Protein AF-A0A661KSN8-F1 (afdb_monomer_lite)

Secondary structure (DSSP, 8-state):
---HHHHHTTSS-HHHHHHHHHHS---HHHHHHHHHHHHHHHHHHTSHHHHHHHHHHSS-HHHHHHHHHHHHHS--SHHHHHHHHHHHHHHHHTT--HHHHHHHHHHHHHHHHHHHHHHS-GGGHHHHHHHHHHHHHHHHHHHHHHHHHHHHHHHHHHHTGGG--

Structure (mmCIF, N/CA/C/O backbone):
data_AF-A0A661KSN8-F1
#
_entry.id   AF-A0A661KSN8-F1
#
loop_
_atom_site.group_PDB
_atom_site.id
_atom_site.type_symbol
_atom_site.label_atom_id
_atom_site.label_alt_id
_atom_site.label_comp_id
_atom_site.label_asym_id
_atom_site.label_entity_id
_atom_site.label_seq_id
_atom_site.pdbx_PDB_ins_code
_atom_site.Cartn_x
_atom_site.Cartn_y
_atom_site.Cartn_z
_atom_site.occupancy
_atom_site.B_iso_or_equiv
_atom_site.auth_seq_id
_atom_site.auth_comp_id
_atom_site.auth_asym_id
_atom_site.auth_atom_id
_atom_site.pdbx_PDB_model_num
ATOM 1 N N . MET A 1 1 ? 25.040 11.535 -21.511 1.00 33.19 1 MET A N 1
ATOM 2 C CA . MET A 1 1 ? 24.420 10.281 -21.036 1.00 33.19 1 MET A CA 1
ATOM 3 C C . MET A 1 1 ? 23.192 10.654 -20.222 1.00 33.19 1 MET A C 1
ATOM 5 O O . MET A 1 1 ? 23.336 11.003 -19.058 1.00 33.19 1 MET A O 1
ATOM 9 N N . GLY A 1 2 ? 22.016 10.696 -20.854 1.00 37.16 2 GLY A N 1
ATOM 10 C CA . GLY A 1 2 ? 20.753 10.787 -20.116 1.00 37.16 2 GLY A CA 1
ATOM 11 C C . GLY A 1 2 ? 20.572 9.493 -19.331 1.00 37.16 2 GLY A C 1
ATOM 12 O O . GLY A 1 2 ? 20.898 8.424 -19.848 1.00 37.16 2 GLY A O 1
ATOM 13 N N . SER A 1 3 ? 20.177 9.576 -18.064 1.00 37.88 3 SER A N 1
ATOM 14 C CA . SER A 1 3 ? 20.001 8.375 -17.253 1.00 37.88 3 SER A CA 1
ATOM 15 C C . SER A 1 3 ? 18.871 7.535 -17.856 1.00 37.88 3 SER A C 1
ATOM 17 O O . SER A 1 3 ? 17.775 8.038 -18.081 1.00 37.88 3 SER A O 1
ATOM 19 N N . GLU A 1 4 ? 19.119 6.245 -18.098 1.00 47.62 4 GLU A N 1
ATOM 20 C CA . GLU A 1 4 ? 18.122 5.271 -18.590 1.00 47.62 4 GLU A CA 1
ATOM 21 C C . GLU A 1 4 ? 16.842 5.228 -17.733 1.00 47.62 4 GLU A C 1
ATOM 23 O O . GLU A 1 4 ? 15.824 4.670 -18.125 1.00 47.62 4 GLU A O 1
ATOM 28 N N . THR A 1 5 ? 16.893 5.799 -16.532 1.00 43.81 5 THR A N 1
ATOM 29 C CA . THR A 1 5 ? 15.775 5.986 -15.610 1.00 43.81 5 THR A CA 1
ATOM 30 C C . THR A 1 5 ? 14.775 7.049 -16.079 1.00 43.81 5 THR A C 1
ATOM 32 O O . THR A 1 5 ? 13.592 6.908 -15.790 1.00 43.81 5 THR A O 1
ATOM 35 N N . GLY A 1 6 ? 15.219 8.087 -16.798 1.00 45.75 6 GLY A N 1
ATOM 36 C CA . GLY A 1 6 ? 14.357 9.178 -17.272 1.00 45.75 6 GLY A CA 1
ATOM 37 C C . GLY A 1 6 ? 13.385 8.750 -18.375 1.00 45.75 6 GLY A C 1
ATOM 38 O O . GLY A 1 6 ? 12.224 9.145 -18.347 1.00 45.75 6 GLY A O 1
ATOM 39 N N . ASP A 1 7 ? 13.824 7.878 -19.287 1.00 51.47 7 ASP A N 1
ATOM 40 C CA . ASP A 1 7 ? 12.985 7.385 -20.391 1.00 51.47 7 ASP A CA 1
ATOM 41 C C . ASP A 1 7 ? 11.935 6.364 -19.928 1.00 51.47 7 ASP A C 1
ATOM 43 O O . ASP A 1 7 ? 10.843 6.294 -20.483 1.00 51.47 7 ASP A O 1
ATOM 47 N N . ILE A 1 8 ? 12.238 5.587 -18.883 1.00 48.47 8 ILE A N 1
ATOM 48 C CA . ILE A 1 8 ? 11.341 4.542 -18.366 1.00 48.47 8 ILE A CA 1
ATOM 49 C C . ILE A 1 8 ? 10.262 5.138 -17.442 1.00 48.47 8 ILE A C 1
ATOM 51 O O . ILE A 1 8 ? 9.143 4.638 -17.391 1.00 48.47 8 ILE A O 1
ATOM 55 N N . LEU A 1 9 ? 10.544 6.246 -16.748 1.00 51.91 9 LEU A N 1
ATOM 56 C CA . LEU A 1 9 ? 9.534 6.949 -15.943 1.00 51.91 9 LEU A CA 1
ATOM 57 C C . LEU A 1 9 ? 8.469 7.674 -16.792 1.00 51.91 9 LEU A C 1
ATOM 59 O O . LEU A 1 9 ? 7.425 8.024 -16.251 1.00 51.91 9 LEU A O 1
ATOM 63 N N . ASN A 1 10 ? 8.698 7.841 -18.101 1.00 58.47 10 ASN A N 1
ATOM 64 C CA . ASN A 1 10 ? 7.751 8.420 -19.067 1.00 58.47 10 ASN A CA 1
ATOM 65 C C . ASN A 1 10 ? 6.826 7.381 -19.734 1.00 58.47 10 ASN A C 1
ATOM 67 O O . ASN A 1 10 ? 6.147 7.693 -20.710 1.00 58.47 10 ASN A O 1
ATOM 71 N N . ILE A 1 11 ? 6.814 6.141 -19.240 1.00 62.19 11 ILE A N 1
ATOM 72 C CA . ILE A 1 11 ? 6.029 5.038 -19.806 1.00 62.19 11 ILE A CA 1
ATOM 73 C C . ILE A 1 11 ? 4.515 5.251 -19.676 1.00 62.19 11 ILE A C 1
ATOM 75 O O . ILE A 1 11 ? 3.781 4.963 -20.617 1.00 62.19 11 ILE A O 1
ATOM 79 N N . LEU A 1 12 ? 4.058 5.723 -18.513 1.00 65.06 12 LEU A N 1
ATOM 80 C CA . LEU A 1 12 ? 2.666 6.110 -18.299 1.00 65.06 12 LEU A CA 1
ATOM 81 C C . LEU A 1 12 ? 2.593 7.629 -18.379 1.00 65.06 12 LEU A C 1
ATOM 83 O O . LEU A 1 12 ? 3.328 8.330 -17.679 1.00 65.06 12 LEU A O 1
ATOM 87 N N . SER A 1 13 ? 1.718 8.141 -19.240 1.00 72.44 13 SER A N 1
ATOM 88 C CA . SER A 1 13 ? 1.503 9.578 -19.338 1.00 72.44 13 SER A CA 1
ATOM 89 C C . SER A 1 13 ? 0.815 10.095 -18.073 1.00 72.44 13 SER A C 1
ATOM 91 O O . SER A 1 13 ? 0.087 9.374 -17.392 1.00 72.44 13 SER A O 1
ATOM 93 N N . GLU A 1 14 ? 0.973 11.384 -17.769 1.00 72.25 14 GLU A N 1
ATOM 94 C CA . GLU A 1 14 ? 0.247 12.019 -16.659 1.00 72.25 14 GLU A CA 1
ATOM 95 C C . GLU A 1 14 ? -1.281 11.846 -16.793 1.00 72.25 14 GLU A C 1
ATOM 97 O O . GLU A 1 14 ? -2.004 11.815 -15.796 1.00 72.25 14 GLU A O 1
ATOM 102 N N . LYS A 1 15 ? -1.780 11.705 -18.029 1.00 76.62 15 LYS A N 1
ATOM 103 C CA . LYS A 1 15 ? -3.181 11.394 -18.311 1.00 76.62 15 LYS A CA 1
ATOM 104 C C . LYS A 1 15 ? -3.556 9.996 -17.807 1.00 76.62 15 LYS A C 1
ATOM 106 O O . LYS A 1 15 ? -4.554 9.890 -17.100 1.00 76.62 15 LYS A O 1
ATOM 111 N N . ASP A 1 16 ? -2.750 8.979 -18.106 1.00 72.81 16 ASP A N 1
ATOM 112 C CA . ASP A 1 16 ? -2.981 7.596 -17.660 1.00 72.81 16 ASP A CA 1
ATOM 113 C C . ASP A 1 16 ? -2.975 7.523 -16.126 1.00 72.81 16 ASP A C 1
ATOM 115 O O . ASP A 1 16 ? -3.871 6.950 -15.510 1.00 72.81 16 ASP A O 1
ATOM 119 N N . LEU A 1 17 ? -2.035 8.228 -15.485 1.00 71.56 17 LEU A N 1
ATOM 120 C CA . LEU A 1 17 ? -1.985 8.332 -14.025 1.00 71.56 17 LEU A CA 1
ATOM 121 C C . LEU A 1 17 ? -3.256 8.973 -13.449 1.00 71.56 17 LEU A C 1
ATOM 123 O O . LEU A 1 17 ? -3.794 8.493 -12.455 1.00 71.56 17 LEU A O 1
ATOM 127 N N . LYS A 1 18 ? -3.772 10.037 -14.073 1.00 73.56 18 LYS A N 1
ATOM 128 C CA . LYS A 1 18 ? -5.023 10.688 -13.646 1.00 73.56 18 LYS A CA 1
ATOM 129 C C . LYS A 1 18 ? -6.254 9.804 -13.841 1.00 73.56 18 LYS A C 1
ATOM 131 O O . LYS A 1 18 ? -7.201 9.947 -13.072 1.00 73.56 18 LYS A O 1
ATOM 136 N N . GLU A 1 19 ? -6.272 8.939 -14.850 1.00 77.56 19 GLU A N 1
ATOM 137 C CA . GLU A 1 19 ? -7.348 7.962 -15.052 1.00 77.56 19 GLU A CA 1
ATOM 138 C C . GLU A 1 19 ? -7.311 6.885 -13.961 1.00 77.56 19 GLU A C 1
ATOM 140 O O . GLU A 1 19 ? -8.316 6.686 -13.280 1.00 77.56 19 GLU A O 1
ATOM 145 N N . ILE A 1 20 ? -6.131 6.335 -13.657 1.00 72.38 20 ILE A N 1
ATOM 146 C CA . ILE A 1 20 ? -5.940 5.390 -12.543 1.00 72.38 20 ILE A CA 1
ATOM 147 C C . ILE A 1 20 ? -6.400 5.999 -11.207 1.00 72.38 20 ILE A C 1
ATOM 149 O O . ILE A 1 20 ? -7.083 5.341 -10.422 1.00 72.38 20 ILE A O 1
ATOM 153 N N . LEU A 1 21 ? -6.082 7.273 -10.945 1.00 69.56 21 LEU A N 1
ATOM 154 C CA . LEU A 1 21 ? -6.538 7.969 -9.733 1.00 69.56 21 LEU A CA 1
ATOM 155 C C . LEU A 1 21 ? -8.066 8.088 -9.637 1.00 69.56 21 LEU A C 1
ATOM 157 O O . LEU A 1 21 ? -8.600 8.090 -8.529 1.00 69.56 21 LEU A O 1
ATOM 161 N N . LYS A 1 22 ? -8.771 8.211 -10.767 1.00 72.38 22 LYS A N 1
ATOM 162 C CA . LYS A 1 22 ? -10.240 8.280 -10.780 1.00 72.38 22 LYS A CA 1
ATOM 163 C C . LYS A 1 22 ? -10.867 6.925 -10.476 1.00 72.38 22 LYS A C 1
ATOM 165 O O . LYS A 1 22 ? -11.846 6.873 -9.733 1.00 72.38 22 LYS A O 1
ATOM 170 N N . ASP A 1 23 ? -10.295 5.856 -11.020 1.00 71.50 23 ASP A N 1
ATOM 171 C CA . ASP A 1 23 ? -10.823 4.500 -10.861 1.00 71.50 23 ASP A CA 1
ATOM 172 C C . ASP A 1 23 ? -10.565 3.953 -9.451 1.00 71.50 23 ASP A C 1
ATOM 174 O O . ASP A 1 23 ? -11.416 3.284 -8.859 1.00 71.50 23 ASP A O 1
ATOM 178 N N . PHE A 1 24 ? -9.430 4.318 -8.850 1.00 70.81 24 PHE A N 1
ATOM 179 C CA . PHE A 1 24 ? -9.086 3.982 -7.469 1.00 70.81 24 PHE A CA 1
ATOM 180 C C . PHE A 1 24 ? -9.545 5.063 -6.483 1.00 70.81 24 PHE A C 1
ATOM 182 O O . PHE A 1 24 ? -8.764 5.631 -5.719 1.00 70.81 24 PHE A O 1
ATOM 189 N N . ASN A 1 25 ? -10.854 5.323 -6.469 1.00 68.81 25 ASN A N 1
ATOM 190 C CA . ASN A 1 25 ? -11.483 6.239 -5.523 1.00 68.81 25 ASN A CA 1
ATOM 191 C C . ASN A 1 25 ? -11.552 5.611 -4.114 1.00 68.81 25 ASN A C 1
ATOM 193 O O . ASN A 1 25 ? -12.530 4.950 -3.757 1.00 68.81 25 ASN A O 1
ATOM 197 N N . ILE A 1 26 ? -10.491 5.782 -3.320 1.00 74.06 26 ILE A N 1
ATOM 198 C CA . ILE A 1 26 ? -10.522 5.562 -1.866 1.00 74.06 26 ILE A CA 1
ATOM 199 C C . ILE A 1 26 ? -10.828 6.909 -1.215 1.00 74.06 26 ILE A C 1
ATOM 201 O O . ILE A 1 26 ? -10.055 7.857 -1.366 1.00 74.06 26 ILE A O 1
ATOM 205 N N . SER A 1 27 ? -11.941 7.003 -0.490 1.00 79.25 27 SER A N 1
ATOM 206 C CA . SER A 1 27 ? -12.346 8.271 0.124 1.00 79.25 27 SER A CA 1
ATOM 207 C C . SER A 1 27 ? -11.386 8.701 1.244 1.00 79.25 27 SER A C 1
ATOM 209 O O . SER A 1 27 ? -10.679 7.882 1.837 1.00 79.25 27 SER A O 1
ATOM 211 N N . LEU A 1 28 ? -11.387 9.995 1.591 1.00 77.50 28 LEU A N 1
ATOM 212 C CA . LEU A 1 28 ? -10.602 10.512 2.725 1.00 77.50 28 LEU A CA 1
ATOM 213 C C . LEU A 1 28 ? -10.954 9.811 4.048 1.00 77.50 28 LEU A C 1
ATOM 215 O O . LEU A 1 28 ? -10.078 9.571 4.876 1.00 77.50 28 LEU A O 1
ATOM 219 N N . GLU A 1 29 ? -12.222 9.443 4.235 1.00 81.19 29 GLU A N 1
ATOM 220 C CA . GLU A 1 29 ? -12.685 8.721 5.421 1.00 81.19 29 GLU A CA 1
ATOM 221 C C . GLU A 1 29 ? -12.168 7.276 5.435 1.00 81.19 29 GLU A C 1
ATOM 223 O O . GLU A 1 29 ? -11.673 6.794 6.453 1.00 81.19 29 GLU A O 1
ATOM 228 N N . GLU A 1 30 ? -12.217 6.590 4.290 1.00 82.38 30 GLU A N 1
ATOM 229 C CA . GLU A 1 30 ? -11.648 5.249 4.136 1.00 82.38 30 GLU A CA 1
ATOM 230 C C . GLU A 1 30 ? -10.131 5.247 4.374 1.00 82.38 30 GLU A C 1
ATOM 232 O O . GLU A 1 30 ? -9.605 4.327 5.004 1.00 82.38 30 GLU A O 1
ATOM 237 N N . ARG A 1 31 ? -9.435 6.305 3.942 1.00 77.31 31 ARG A N 1
ATOM 238 C CA . ARG A 1 31 ? -8.006 6.525 4.206 1.00 77.31 31 ARG A CA 1
ATOM 239 C C . ARG A 1 31 ? -7.714 6.746 5.684 1.00 77.31 31 ARG A C 1
ATOM 241 O O . ARG A 1 31 ? -6.818 6.100 6.225 1.00 77.31 31 ARG A O 1
ATOM 248 N N . ALA A 1 32 ? -8.460 7.631 6.341 1.00 80.69 32 ALA A N 1
ATOM 249 C CA . ALA A 1 32 ? -8.302 7.885 7.771 1.00 80.69 32 ALA A CA 1
ATOM 250 C C . ALA A 1 32 ? -8.514 6.600 8.584 1.00 80.69 32 ALA A C 1
ATOM 252 O O . ALA A 1 32 ? -7.721 6.281 9.471 1.00 80.69 32 ALA A O 1
ATOM 253 N N . PHE A 1 33 ? -9.524 5.819 8.206 1.00 82.94 33 PHE A N 1
ATOM 254 C CA . PHE A 1 33 ? -9.828 4.541 8.828 1.00 82.94 33 PHE A CA 1
ATOM 255 C C . PHE A 1 33 ? -8.724 3.492 8.608 1.00 82.94 33 PHE A C 1
ATOM 257 O O . PHE A 1 33 ? -8.271 2.867 9.567 1.00 82.94 33 PHE A O 1
ATOM 264 N N . LEU A 1 34 ? -8.222 3.334 7.376 1.00 80.31 34 LEU A N 1
ATOM 265 C CA . LEU A 1 34 ? -7.066 2.470 7.096 1.00 80.31 34 LEU A CA 1
ATOM 266 C C . LEU A 1 34 ? -5.836 2.878 7.912 1.00 80.31 34 LEU A C 1
ATOM 268 O O . LEU A 1 34 ? -5.122 2.014 8.421 1.00 80.31 34 LEU A O 1
ATOM 272 N N . LYS A 1 35 ? -5.602 4.186 8.050 1.00 81.69 35 LYS A N 1
ATOM 273 C CA . LYS A 1 35 ? -4.462 4.728 8.789 1.00 81.69 35 LYS A CA 1
ATOM 274 C C . LYS A 1 35 ? -4.519 4.403 10.271 1.00 81.69 35 LYS A C 1
ATOM 276 O O . LYS A 1 35 ? -3.519 3.961 10.832 1.00 81.69 35 LYS A O 1
ATOM 281 N N . GLU A 1 36 ? -5.679 4.581 10.891 1.00 83.12 36 GLU A N 1
ATOM 282 C CA . GLU A 1 36 ? -5.891 4.227 12.295 1.00 83.12 36 GLU A CA 1
ATOM 283 C C . GLU A 1 36 ? -5.629 2.736 12.540 1.00 83.12 36 GLU A C 1
ATOM 285 O O . GLU A 1 36 ? -4.901 2.368 13.463 1.00 83.12 36 GLU A O 1
ATOM 290 N N . ILE A 1 37 ? -6.182 1.879 11.682 1.00 81.31 37 ILE A N 1
ATOM 291 C CA . ILE A 1 37 ? -6.037 0.429 11.799 1.00 81.31 37 ILE A CA 1
ATOM 292 C C . ILE A 1 37 ? -4.585 -0.002 11.574 1.00 81.31 37 ILE A C 1
ATOM 294 O O . ILE A 1 37 ? -4.051 -0.777 12.366 1.00 81.31 37 ILE A O 1
ATOM 298 N N . PHE A 1 38 ? -3.913 0.528 10.550 1.00 78.69 38 PHE A N 1
ATOM 299 C CA . PHE A 1 38 ? -2.523 0.178 10.274 1.00 78.69 38 PHE A CA 1
ATOM 300 C C . PHE A 1 38 ? -1.586 0.572 11.418 1.00 78.69 38 PHE A C 1
ATOM 302 O O . PHE A 1 38 ? -0.757 -0.241 11.808 1.00 78.69 38 PHE A O 1
ATOM 309 N N . LEU A 1 39 ? -1.745 1.758 12.016 1.00 79.50 39 LEU A N 1
ATOM 310 C CA . LEU A 1 39 ? -0.917 2.179 13.155 1.00 79.50 39 LEU A CA 1
ATOM 311 C C . LEU A 1 39 ? -1.059 1.253 14.373 1.00 79.50 39 LEU A C 1
ATOM 313 O O . LEU A 1 39 ? -0.111 1.093 15.137 1.00 79.50 39 LEU A O 1
ATOM 317 N N . ARG A 1 40 ? -2.224 0.620 14.552 1.00 80.06 40 ARG A N 1
ATOM 318 C CA . ARG A 1 40 ? -2.442 -0.373 15.617 1.00 80.06 40 ARG A CA 1
ATOM 319 C C . ARG A 1 40 ? -1.858 -1.743 15.276 1.00 80.06 40 ARG A C 1
ATOM 321 O O . ARG A 1 40 ? -1.452 -2.472 16.175 1.00 80.06 40 ARG A O 1
ATOM 328 N N . ILE A 1 41 ? -1.825 -2.089 13.992 1.00 74.25 41 ILE A N 1
ATOM 329 C CA . ILE A 1 41 ? -1.366 -3.391 13.505 1.00 74.25 41 ILE A CA 1
ATOM 330 C C . ILE A 1 41 ? 0.151 -3.418 13.260 1.00 74.25 41 ILE A C 1
ATOM 332 O O . ILE A 1 41 ? 0.773 -4.459 13.466 1.00 74.25 41 ILE A O 1
ATOM 336 N N . GLU A 1 42 ? 0.765 -2.300 12.861 1.00 74.50 42 GLU A N 1
ATOM 337 C CA . GLU A 1 42 ? 2.192 -2.195 12.519 1.00 74.50 42 GLU A CA 1
ATOM 338 C C . GLU A 1 42 ? 3.117 -2.839 13.576 1.00 74.50 42 GLU A C 1
ATOM 340 O O . GLU A 1 42 ? 3.962 -3.654 13.193 1.00 74.50 42 GLU A O 1
ATOM 345 N N . PRO A 1 43 ? 2.942 -2.602 14.893 1.00 72.69 43 PRO A N 1
ATOM 346 C CA . PRO A 1 43 ? 3.785 -3.228 15.915 1.00 72.69 43 PRO A CA 1
ATOM 347 C C . PRO A 1 43 ? 3.635 -4.756 16.005 1.00 72.69 43 PRO A C 1
ATOM 349 O O . PRO A 1 43 ? 4.555 -5.445 16.444 1.00 72.69 43 PRO A O 1
ATOM 352 N N . LEU A 1 44 ? 2.476 -5.297 15.616 1.00 65.50 44 LEU A N 1
ATOM 353 C CA . LEU A 1 44 ? 2.179 -6.734 15.649 1.00 65.50 44 LEU A CA 1
ATOM 354 C C . LEU A 1 44 ? 2.673 -7.449 14.392 1.00 65.50 44 LEU A C 1
ATOM 356 O O . LEU A 1 44 ? 3.073 -8.609 14.446 1.00 65.50 44 LEU A O 1
ATOM 360 N N . VAL A 1 45 ? 2.658 -6.734 13.272 1.00 60.28 45 VAL A N 1
ATOM 361 C CA . VAL A 1 45 ? 2.974 -7.244 11.937 1.00 60.28 45 VAL A CA 1
ATOM 362 C C . VAL A 1 45 ? 4.464 -7.152 11.629 1.00 60.28 45 VAL A C 1
ATOM 364 O O . VAL A 1 45 ? 4.968 -7.963 10.867 1.00 60.28 45 VAL A O 1
ATOM 367 N N . LEU A 1 46 ? 5.215 -6.286 12.313 1.00 59.81 46 LEU A N 1
ATOM 368 C CA . LEU A 1 46 ? 6.685 -6.270 12.275 1.00 59.81 46 LEU A CA 1
ATOM 369 C C . LEU A 1 46 ? 7.361 -7.340 13.170 1.00 59.81 46 LEU A C 1
ATOM 371 O O . LEU A 1 46 ? 8.587 -7.339 13.304 1.00 59.81 46 LEU A O 1
ATOM 375 N N . LYS A 1 47 ? 6.605 -8.277 13.768 1.00 61.19 47 LYS A N 1
ATOM 376 C CA . LYS A 1 47 ? 7.170 -9.470 14.436 1.00 61.19 47 LYS A CA 1
ATOM 377 C C . LYS A 1 47 ? 7.786 -10.464 13.430 1.00 61.19 47 LYS A C 1
ATOM 379 O O . LYS A 1 47 ? 7.587 -10.365 12.219 1.00 61.19 47 LYS A O 1
ATOM 384 N N . ASP A 1 48 ? 8.522 -11.443 13.962 1.00 55.56 48 ASP A N 1
ATOM 385 C CA . ASP A 1 48 ? 9.432 -12.400 13.295 1.00 55.56 48 ASP A CA 1
ATOM 386 C C . ASP A 1 48 ? 8.997 -12.924 11.910 1.00 55.56 48 ASP A C 1
ATOM 388 O O . ASP A 1 48 ? 9.813 -13.031 10.998 1.00 55.56 48 ASP A O 1
ATOM 392 N N . SER A 1 49 ? 7.702 -13.188 11.710 1.00 54.50 49 SER A N 1
ATOM 393 C CA . SER A 1 49 ? 7.173 -13.758 10.461 1.00 54.50 49 SER A CA 1
ATOM 394 C C . SER A 1 49 ? 7.340 -12.879 9.214 1.00 54.50 49 SER A C 1
ATOM 396 O O . SER A 1 49 ? 7.573 -13.399 8.123 1.00 54.50 49 SER A O 1
ATOM 398 N N . LEU A 1 50 ? 7.232 -11.556 9.357 1.00 55.31 50 LEU A N 1
ATOM 399 C CA . LEU A 1 50 ? 7.468 -10.628 8.255 1.00 55.31 50 LEU A CA 1
ATOM 400 C C . LEU A 1 50 ? 8.955 -10.349 8.135 1.00 55.31 50 LEU A C 1
ATOM 402 O O . LEU A 1 50 ? 9.463 -10.353 7.027 1.00 55.31 50 LEU A O 1
ATOM 406 N N . ARG A 1 51 ? 9.669 -10.232 9.260 1.00 56.00 51 ARG A N 1
ATOM 407 C CA . ARG A 1 51 ? 11.119 -10.006 9.326 1.00 56.00 51 ARG A CA 1
ATOM 408 C C . ARG A 1 51 ? 11.930 -10.973 8.452 1.00 56.00 51 ARG A C 1
ATOM 410 O O . ARG A 1 51 ? 12.787 -10.526 7.689 1.00 56.00 51 ARG A O 1
ATOM 417 N N . ASP A 1 52 ? 11.663 -12.274 8.530 1.00 58.44 52 ASP A N 1
ATOM 418 C CA . ASP A 1 52 ? 12.395 -13.278 7.740 1.00 58.44 52 ASP A CA 1
ATOM 419 C C . ASP A 1 52 ? 12.076 -13.183 6.245 1.00 58.44 52 ASP A C 1
ATOM 421 O O . ASP A 1 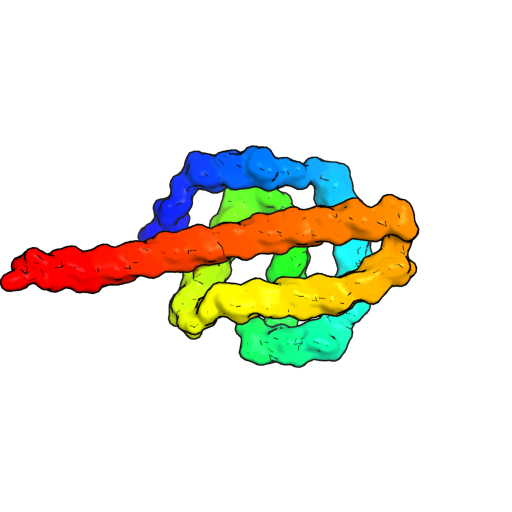52 ? 12.955 -13.310 5.388 1.00 58.44 52 ASP A O 1
ATOM 425 N N . PHE A 1 53 ? 10.824 -12.860 5.933 1.00 56.06 53 PHE A N 1
ATOM 426 C CA . PHE A 1 53 ? 10.381 -12.577 4.580 1.00 56.06 53 PHE A CA 1
ATOM 427 C C . PHE A 1 53 ? 11.031 -11.298 4.015 1.00 56.06 53 PHE A C 1
ATOM 429 O O . PHE A 1 53 ? 11.522 -11.300 2.883 1.00 56.06 53 PHE A O 1
ATOM 436 N N . CYS A 1 54 ? 11.133 -10.241 4.835 1.00 54.06 54 CYS A N 1
ATOM 437 C CA . CYS A 1 54 ? 11.825 -8.988 4.528 1.00 54.06 54 CYS A CA 1
ATOM 438 C C . CYS A 1 54 ? 13.281 -9.258 4.169 1.00 54.06 54 CYS A C 1
ATOM 440 O O . CYS A 1 54 ? 13.724 -8.863 3.098 1.00 54.06 54 CYS A O 1
ATOM 442 N N . LYS A 1 55 ? 14.025 -9.951 5.040 1.00 58.62 55 LYS A N 1
ATOM 443 C CA . LYS A 1 55 ? 15.470 -10.181 4.875 1.00 58.62 55 LYS A CA 1
ATOM 444 C C . LYS A 1 55 ? 15.813 -10.855 3.552 1.00 58.62 55 LYS A C 1
ATOM 446 O O . LYS A 1 55 ? 16.851 -10.553 2.967 1.00 58.62 55 LYS A O 1
ATOM 451 N N . ALA A 1 56 ? 14.943 -11.737 3.070 1.00 56.50 56 ALA A N 1
ATOM 452 C CA . ALA A 1 56 ? 15.167 -12.454 1.826 1.00 56.50 56 ALA A CA 1
ATOM 453 C C . ALA A 1 56 ? 15.034 -11.564 0.568 1.00 56.50 56 ALA A C 1
ATOM 455 O O . ALA A 1 56 ? 15.637 -11.891 -0.450 1.00 56.50 56 ALA A O 1
ATOM 456 N N . HIS A 1 57 ? 14.267 -10.463 0.613 1.00 54.34 57 HIS A N 1
ATOM 457 C CA . HIS A 1 57 ? 13.860 -9.719 -0.599 1.00 54.34 57 HIS A CA 1
ATOM 458 C C . HIS A 1 57 ? 14.098 -8.201 -0.516 1.00 54.34 57 HIS A C 1
ATOM 460 O O . HIS A 1 57 ? 14.477 -7.565 -1.499 1.00 54.34 57 HIS A O 1
ATOM 466 N N . PHE A 1 58 ? 13.969 -7.621 0.672 1.00 55.28 58 PHE A N 1
ATOM 467 C CA . PHE A 1 58 ? 14.221 -6.222 0.981 1.00 55.28 58 PHE A CA 1
ATOM 468 C C . PHE A 1 58 ? 15.351 -6.188 2.001 1.00 55.28 58 PHE A C 1
ATOM 470 O O . PHE A 1 58 ? 15.130 -6.327 3.197 1.00 55.28 58 PHE A O 1
ATOM 477 N N . ARG A 1 59 ? 16.587 -6.013 1.521 1.00 56.56 59 ARG A N 1
ATOM 478 C CA . ARG A 1 59 ? 17.840 -6.045 2.309 1.00 56.56 59 ARG A CA 1
ATOM 479 C C . ARG A 1 59 ? 17.851 -5.190 3.601 1.00 56.56 59 ARG A C 1
ATOM 481 O O . ARG A 1 59 ? 18.830 -5.249 4.333 1.00 56.56 59 ARG A O 1
ATOM 488 N N . ASN A 1 60 ? 16.827 -4.368 3.855 1.00 62.81 60 ASN A N 1
ATOM 489 C CA . ASN A 1 60 ? 16.677 -3.509 5.024 1.00 62.81 60 ASN A CA 1
ATOM 490 C C . ASN A 1 60 ? 15.199 -3.463 5.493 1.00 62.81 60 ASN A C 1
ATOM 492 O O . ASN A 1 60 ? 14.314 -3.101 4.714 1.00 62.81 60 ASN A O 1
ATOM 496 N N . GLU A 1 61 ? 14.958 -3.792 6.767 1.00 61.59 61 GLU A N 1
ATOM 497 C CA . GLU A 1 61 ? 13.641 -3.801 7.430 1.00 61.59 61 GLU A CA 1
ATOM 498 C C . GLU A 1 61 ? 12.957 -2.413 7.424 1.00 61.59 61 GLU A C 1
ATOM 500 O O . GLU A 1 61 ? 11.748 -2.321 7.192 1.00 61.59 61 GLU A O 1
ATOM 505 N N . ASP A 1 62 ? 13.723 -1.324 7.555 1.00 65.88 62 ASP A N 1
ATOM 506 C CA . ASP A 1 62 ? 13.211 0.057 7.577 1.00 65.88 62 ASP A CA 1
ATOM 507 C C . ASP A 1 62 ? 12.580 0.460 6.240 1.00 65.88 62 ASP A C 1
ATOM 509 O O . ASP A 1 62 ? 11.579 1.183 6.187 1.00 65.88 62 ASP A O 1
ATOM 513 N N . ARG A 1 63 ? 13.136 -0.049 5.133 1.00 65.62 63 ARG A N 1
ATOM 514 C CA . ARG A 1 63 ? 12.593 0.194 3.790 1.00 65.62 63 ARG A CA 1
ATOM 515 C C . ARG A 1 63 ? 11.245 -0.484 3.598 1.00 65.62 63 ARG A C 1
ATOM 517 O O . ARG A 1 63 ? 10.408 0.063 2.888 1.00 65.62 63 ARG A O 1
ATOM 524 N N . LEU A 1 64 ? 11.012 -1.631 4.235 1.00 65.69 64 LEU A N 1
ATOM 525 C CA . LEU A 1 64 ? 9.737 -2.326 4.112 1.00 65.69 64 LEU A CA 1
ATOM 526 C C . LEU A 1 64 ? 8.648 -1.703 4.992 1.00 65.69 64 LEU A C 1
ATOM 528 O O . LEU A 1 64 ? 7.523 -1.539 4.522 1.00 65.69 64 LEU A O 1
ATOM 532 N N . SER A 1 65 ? 8.977 -1.298 6.226 1.00 67.00 65 SER A N 1
ATOM 533 C CA . SER A 1 65 ? 8.045 -0.504 7.048 1.00 67.00 65 SER A CA 1
ATOM 534 C C . SER A 1 65 ? 7.647 0.769 6.303 1.00 67.00 65 SER A C 1
ATOM 536 O O . SER A 1 65 ? 6.461 1.065 6.190 1.00 67.00 65 SER A O 1
ATOM 538 N N . THR A 1 66 ? 8.616 1.465 5.701 1.00 73.12 66 THR A N 1
ATOM 539 C CA . THR A 1 66 ? 8.350 2.646 4.868 1.00 73.12 66 THR A CA 1
ATOM 540 C C . THR A 1 66 ? 7.473 2.305 3.661 1.00 73.12 66 THR A C 1
ATOM 542 O O . THR A 1 66 ? 6.488 2.992 3.416 1.00 73.12 66 THR A O 1
ATOM 545 N N . TYR A 1 67 ? 7.752 1.209 2.951 1.00 74.75 67 TYR A N 1
ATOM 546 C CA . TYR A 1 67 ? 6.956 0.778 1.800 1.00 74.75 67 TYR A CA 1
ATOM 547 C C . TYR A 1 67 ? 5.487 0.495 2.156 1.00 74.75 67 TYR A C 1
ATOM 549 O O . TYR A 1 67 ? 4.586 1.002 1.481 1.00 74.75 67 TYR A O 1
ATOM 557 N N . PHE A 1 68 ? 5.223 -0.266 3.227 1.00 73.88 68 PHE A N 1
ATOM 558 C CA . PHE A 1 68 ? 3.852 -0.555 3.664 1.00 73.88 68 PHE A CA 1
ATOM 559 C C . PHE A 1 68 ? 3.163 0.669 4.269 1.00 73.88 68 PHE A C 1
ATOM 561 O O . PHE A 1 68 ? 1.969 0.865 4.041 1.00 73.88 68 PHE A O 1
ATOM 568 N N . LYS A 1 69 ? 3.910 1.534 4.966 1.00 75.19 69 LYS A N 1
ATOM 569 C CA . LYS A 1 69 ? 3.419 2.853 5.379 1.00 75.19 69 LYS A CA 1
ATOM 570 C C . LYS A 1 69 ? 2.973 3.658 4.173 1.00 75.19 69 LYS A C 1
ATOM 572 O O . LYS A 1 69 ? 1.863 4.159 4.173 1.00 75.19 69 LYS A O 1
ATOM 577 N N . GLU A 1 70 ? 3.772 3.746 3.120 1.00 78.75 70 GLU A N 1
ATOM 578 C CA . GLU A 1 70 ? 3.360 4.436 1.899 1.00 78.75 70 GLU A CA 1
ATOM 579 C C . GLU A 1 70 ? 2.151 3.760 1.243 1.00 78.75 70 GLU A C 1
ATOM 581 O O . GLU A 1 70 ? 1.239 4.452 0.810 1.00 78.75 70 GLU A O 1
ATOM 586 N N . LEU A 1 71 ? 2.097 2.423 1.218 1.00 78.56 71 LEU A N 1
ATOM 587 C CA . LEU A 1 71 ? 1.027 1.662 0.555 1.00 78.56 71 LEU A CA 1
ATOM 588 C C . LEU A 1 71 ? -0.333 1.952 1.189 1.00 78.56 71 LEU A C 1
ATOM 590 O O . LEU A 1 71 ? -1.349 2.080 0.506 1.00 78.56 71 LEU A O 1
ATOM 594 N N . LEU A 1 72 ? -0.341 2.062 2.514 1.00 75.44 72 LEU A N 1
ATOM 595 C CA . LEU A 1 72 ? -1.564 2.125 3.303 1.00 75.44 72 LEU A CA 1
ATOM 596 C C . LEU A 1 72 ? -1.883 3.547 3.767 1.00 75.44 72 LEU A C 1
ATOM 598 O O . LEU A 1 72 ? -3.055 3.910 3.865 1.00 75.44 72 LEU A O 1
ATOM 602 N N . LEU A 1 73 ? -0.858 4.365 4.007 1.00 72.12 73 LEU A N 1
ATOM 603 C CA . LEU A 1 73 ? -0.967 5.717 4.561 1.00 72.12 73 LEU A CA 1
ATOM 604 C C . LEU A 1 73 ? -0.652 6.827 3.556 1.00 72.12 73 LEU A C 1
ATOM 606 O O . LEU A 1 73 ? -0.931 7.984 3.863 1.00 72.12 73 LEU A O 1
ATOM 610 N N . GLY A 1 74 ? -0.042 6.509 2.412 1.00 73.06 74 GLY A N 1
ATOM 611 C CA . GLY A 1 74 ? 0.295 7.495 1.392 1.00 73.06 74 GLY A CA 1
ATOM 612 C C . GLY A 1 74 ? -0.948 8.041 0.694 1.00 73.06 74 GLY A C 1
ATOM 613 O O . GLY A 1 74 ? -1.885 7.297 0.387 1.00 73.06 74 GLY A O 1
ATOM 614 N N . ASP A 1 75 ? -0.945 9.343 0.417 1.00 75.19 75 ASP A N 1
ATOM 615 C CA . ASP A 1 75 ? -1.954 9.960 -0.440 1.00 75.19 75 ASP A CA 1
ATOM 616 C C . ASP A 1 75 ? -1.788 9.424 -1.867 1.00 75.19 75 ASP A C 1
ATOM 618 O O . ASP A 1 75 ? -0.694 9.518 -2.428 1.00 75.19 75 ASP A O 1
ATOM 622 N N . ILE A 1 76 ? -2.856 8.887 -2.477 1.00 74.44 76 ILE A N 1
ATOM 623 C CA . ILE A 1 76 ? -2.799 8.470 -3.888 1.00 74.44 76 ILE A CA 1
ATOM 624 C C . ILE A 1 76 ? -2.789 9.731 -4.750 1.00 74.44 76 ILE A C 1
ATOM 626 O O . ILE A 1 76 ? -3.820 10.274 -5.135 1.00 74.44 76 ILE A O 1
ATOM 630 N N . ASN A 1 77 ? -1.594 10.232 -5.006 1.00 78.06 77 ASN A N 1
ATOM 631 C CA . ASN A 1 77 ? -1.333 11.368 -5.868 1.00 78.06 77 ASN A CA 1
ATOM 632 C C . ASN A 1 77 ? -0.276 10.977 -6.908 1.00 78.06 77 A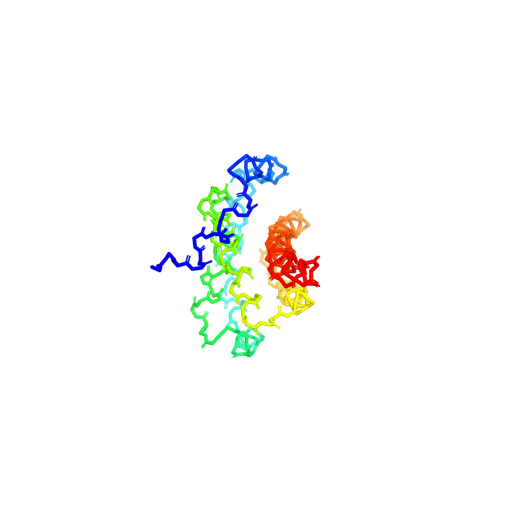SN A C 1
ATOM 634 O O . ASN A 1 77 ? 0.242 9.859 -6.909 1.00 78.06 77 ASN A O 1
ATOM 638 N N . LEU A 1 78 ? 0.063 11.901 -7.805 1.00 76.25 78 LEU A N 1
ATOM 639 C CA . LEU A 1 78 ? 1.059 11.636 -8.844 1.00 76.25 78 LEU A CA 1
ATOM 640 C C . LEU A 1 78 ? 2.414 11.203 -8.261 1.00 76.25 78 LEU A C 1
ATOM 642 O O . LEU A 1 78 ? 3.034 10.289 -8.794 1.00 76.25 78 LEU A O 1
ATOM 646 N N . SER A 1 79 ? 2.848 11.793 -7.142 1.00 79.44 79 SER A N 1
ATOM 647 C CA . SER A 1 79 ? 4.103 11.417 -6.474 1.00 79.44 79 SER A CA 1
ATOM 648 C C . SER A 1 79 ? 4.073 9.967 -5.974 1.00 79.44 79 SER A C 1
ATOM 650 O O . SER A 1 79 ? 5.012 9.208 -6.210 1.00 79.44 79 SER A O 1
ATOM 652 N N . TYR A 1 80 ? 2.959 9.541 -5.367 1.00 79.56 80 TYR A N 1
ATOM 653 C CA . TYR A 1 80 ? 2.746 8.147 -4.968 1.00 79.56 80 TYR A CA 1
ATOM 654 C C . TYR A 1 80 ? 2.846 7.196 -6.165 1.00 79.56 80 TYR A C 1
ATOM 656 O O . TYR A 1 80 ? 3.589 6.214 -6.113 1.00 79.56 80 TYR A O 1
ATOM 664 N N . LEU A 1 81 ? 2.151 7.512 -7.262 1.00 78.81 81 LEU A N 1
ATOM 665 C CA . LEU A 1 81 ? 2.175 6.683 -8.467 1.00 78.81 81 LEU A CA 1
ATOM 666 C C . LEU A 1 81 ? 3.586 6.596 -9.063 1.00 78.81 81 LEU A C 1
ATOM 668 O O . LEU A 1 81 ? 4.061 5.497 -9.337 1.00 78.81 81 LEU A O 1
ATOM 672 N N . HIS A 1 82 ? 4.306 7.716 -9.170 1.00 77.50 82 HIS A N 1
ATOM 673 C CA . HIS A 1 82 ? 5.698 7.728 -9.631 1.00 77.50 82 HIS A CA 1
ATOM 674 C C . HIS A 1 82 ? 6.617 6.857 -8.765 1.00 77.50 82 HIS A C 1
ATOM 676 O O . HIS A 1 82 ? 7.437 6.107 -9.301 1.00 77.50 82 HIS A O 1
ATOM 682 N N . ASN A 1 83 ? 6.462 6.901 -7.440 1.00 79.19 83 ASN A N 1
ATOM 683 C CA . ASN A 1 83 ? 7.234 6.050 -6.536 1.00 79.19 83 ASN A CA 1
ATOM 684 C C . ASN A 1 83 ? 6.941 4.560 -6.773 1.00 79.19 83 ASN A C 1
ATOM 686 O O . ASN A 1 83 ? 7.873 3.752 -6.784 1.00 79.19 83 ASN A O 1
ATOM 690 N N . ARG A 1 84 ? 5.679 4.184 -7.025 1.00 80.56 84 ARG A N 1
ATOM 691 C CA . ARG A 1 84 ? 5.306 2.792 -7.342 1.00 80.56 84 ARG A CA 1
ATOM 692 C C . ARG A 1 84 ? 5.871 2.310 -8.669 1.00 80.56 84 ARG A C 1
ATOM 694 O O . ARG A 1 84 ? 6.431 1.215 -8.722 1.00 80.56 84 ARG A O 1
ATOM 701 N N . LEU A 1 85 ? 5.837 3.150 -9.698 1.00 78.06 85 LEU A N 1
ATOM 702 C CA . LEU A 1 85 ? 6.463 2.836 -10.983 1.00 78.06 85 LEU A CA 1
ATOM 703 C C . LEU A 1 85 ? 7.981 2.651 -10.837 1.00 78.06 85 LEU A C 1
ATOM 705 O O . LEU A 1 85 ? 8.541 1.685 -11.348 1.00 78.06 85 LEU A O 1
ATOM 709 N N . SER A 1 86 ? 8.650 3.521 -10.076 1.00 78.38 86 SER A N 1
ATOM 710 C CA . SER A 1 86 ? 10.092 3.417 -9.810 1.00 78.38 86 SER A CA 1
ATOM 711 C C . SER A 1 86 ? 10.479 2.098 -9.118 1.00 78.38 86 SER A C 1
ATOM 713 O O . SER A 1 86 ? 11.469 1.451 -9.484 1.00 78.38 86 SER A O 1
ATOM 715 N N . LEU A 1 87 ? 9.669 1.646 -8.153 1.00 76.56 87 LEU A N 1
ATOM 716 C CA . LEU A 1 87 ? 9.858 0.350 -7.493 1.00 76.56 87 LEU A CA 1
ATOM 717 C C . LEU A 1 87 ? 9.681 -0.820 -8.468 1.00 76.56 87 LEU A C 1
ATOM 719 O O . LEU A 1 87 ? 10.511 -1.729 -8.487 1.00 76.56 87 LEU A O 1
ATOM 723 N N . ALA A 1 88 ? 8.662 -0.775 -9.324 1.00 74.00 88 ALA A N 1
ATOM 724 C CA . ALA A 1 88 ? 8.413 -1.809 -10.326 1.00 74.00 88 ALA A CA 1
ATOM 725 C C . ALA A 1 88 ? 9.564 -1.943 -11.340 1.00 74.00 88 ALA A C 1
ATOM 727 O O . ALA A 1 88 ? 10.016 -3.050 -11.644 1.00 74.00 88 ALA A O 1
ATOM 728 N N . ILE A 1 89 ? 10.112 -0.810 -11.793 1.00 74.25 89 ILE A N 1
ATOM 729 C CA . ILE A 1 89 ? 11.299 -0.765 -12.661 1.00 74.25 89 ILE A CA 1
ATOM 730 C C . ILE A 1 89 ? 12.509 -1.371 -11.946 1.00 74.25 89 ILE A C 1
ATOM 732 O O . ILE A 1 89 ? 13.298 -2.099 -12.550 1.00 74.25 89 ILE A O 1
ATOM 736 N N . THR A 1 90 ? 12.658 -1.095 -10.649 1.00 76.00 90 THR A N 1
ATOM 737 C CA . THR A 1 90 ? 13.731 -1.672 -9.833 1.00 76.00 90 THR A CA 1
ATOM 738 C C . THR A 1 90 ? 13.597 -3.192 -9.735 1.00 76.00 90 THR A C 1
ATOM 740 O O . THR A 1 90 ? 14.592 -3.894 -9.913 1.00 76.00 90 THR A O 1
ATOM 743 N N . HIS A 1 91 ? 12.388 -3.718 -9.520 1.00 73.12 91 HIS A N 1
ATOM 744 C CA . HIS A 1 91 ? 12.145 -5.163 -9.501 1.00 73.12 91 HIS A CA 1
ATOM 745 C C . HIS A 1 91 ? 12.488 -5.830 -10.834 1.00 73.12 91 HIS A C 1
ATOM 747 O O . HIS A 1 91 ? 13.146 -6.870 -10.828 1.00 73.12 91 HIS A O 1
ATOM 753 N N . GLU A 1 92 ? 12.128 -5.220 -11.966 1.00 72.81 92 GLU A N 1
ATOM 754 C CA . GLU A 1 92 ? 12.504 -5.774 -13.272 1.00 72.81 92 GLU A CA 1
ATOM 755 C C . GLU A 1 92 ? 14.016 -5.708 -13.531 1.00 72.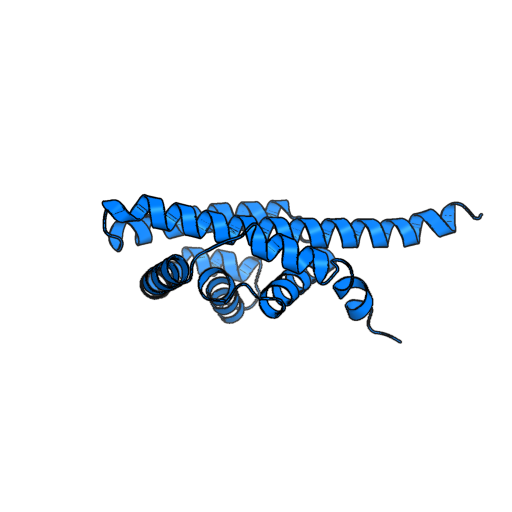81 92 GLU A C 1
ATOM 757 O O . GLU A 1 92 ? 14.616 -6.678 -13.988 1.00 72.81 92 GLU A O 1
ATOM 762 N N . ARG A 1 93 ? 14.694 -4.616 -13.158 1.00 72.06 93 ARG A N 1
ATOM 763 C CA . ARG A 1 93 ? 16.167 -4.545 -13.255 1.00 72.06 93 ARG A CA 1
ATOM 764 C C . ARG A 1 93 ? 16.864 -5.653 -12.464 1.00 72.06 93 ARG A C 1
ATOM 766 O O . ARG A 1 93 ? 17.940 -6.100 -12.853 1.00 72.06 93 ARG A O 1
ATOM 773 N N . LEU A 1 94 ? 16.255 -6.089 -11.365 1.00 72.00 94 LEU A N 1
ATOM 774 C CA . LEU A 1 94 ? 16.737 -7.186 -10.530 1.00 72.00 94 LEU A CA 1
ATOM 775 C C . LEU A 1 94 ? 16.279 -8.575 -11.018 1.00 72.00 94 LEU A C 1
ATOM 777 O O . LEU A 1 94 ? 16.639 -9.574 -10.399 1.00 72.00 94 LEU A O 1
ATOM 781 N N . GLY A 1 95 ? 15.497 -8.662 -12.101 1.00 70.06 95 GLY A N 1
ATOM 782 C CA . GLY A 1 95 ? 14.948 -9.916 -12.625 1.00 70.06 95 GLY A CA 1
ATOM 783 C C . GLY A 1 95 ? 13.917 -10.569 -11.699 1.00 70.06 95 GLY A C 1
ATOM 784 O O . GLY A 1 95 ? 13.699 -11.783 -11.756 1.00 70.06 95 GLY A O 1
ATOM 785 N N . ILE A 1 96 ? 13.298 -9.787 -10.810 1.00 72.06 96 ILE A N 1
ATOM 786 C CA . ILE A 1 96 ? 12.301 -10.285 -9.866 1.00 72.06 96 ILE A CA 1
ATOM 787 C C . ILE A 1 96 ? 10.990 -10.492 -10.619 1.00 72.06 96 ILE A C 1
ATOM 789 O O . ILE A 1 96 ? 10.324 -9.547 -11.041 1.00 72.06 96 ILE A O 1
ATOM 793 N N . SER A 1 97 ? 10.606 -11.759 -10.766 1.00 73.56 97 SER A N 1
ATOM 794 C CA . SER A 1 97 ? 9.360 -12.117 -11.440 1.00 73.56 97 SER A CA 1
ATOM 795 C C . SER A 1 97 ? 8.130 -11.599 -10.672 1.00 73.56 97 SER A C 1
ATOM 797 O O . SER A 1 97 ? 8.054 -11.805 -9.456 1.00 73.56 97 SER A O 1
ATOM 799 N N . PRO A 1 98 ? 7.109 -11.047 -11.360 1.00 72.50 98 PRO A N 1
ATOM 800 C CA . PRO A 1 98 ? 5.874 -10.570 -10.725 1.00 72.50 98 PRO A CA 1
ATOM 801 C C . PRO A 1 98 ? 5.110 -11.647 -9.938 1.00 72.50 98 PRO A C 1
ATOM 803 O O . PRO A 1 98 ? 4.378 -11.330 -9.003 1.00 72.50 98 PRO A O 1
ATOM 806 N N . ARG A 1 99 ? 5.327 -12.940 -10.221 1.00 77.00 99 ARG A N 1
ATOM 807 C CA . ARG A 1 99 ? 4.764 -14.036 -9.407 1.00 77.00 99 ARG A CA 1
ATOM 808 C C . ARG A 1 99 ? 5.222 -13.981 -7.950 1.00 77.00 99 ARG A C 1
ATOM 810 O O . ARG A 1 99 ? 4.452 -14.320 -7.056 1.00 77.00 99 ARG A O 1
ATOM 817 N N . PHE A 1 100 ? 6.464 -13.547 -7.712 1.00 72.75 100 PHE A N 1
ATOM 818 C CA . PHE A 1 100 ? 6.958 -13.358 -6.358 1.00 72.75 100 PHE A CA 1
ATOM 819 C C . PHE A 1 100 ? 6.174 -12.229 -5.714 1.00 72.75 100 PHE A C 1
ATOM 821 O O . PHE A 1 100 ? 5.603 -12.449 -4.658 1.00 72.75 100 PHE A O 1
ATOM 828 N N . TYR A 1 101 ? 6.018 -11.095 -6.390 1.00 72.69 101 TYR A N 1
ATOM 829 C CA . TYR A 1 101 ? 5.242 -9.960 -5.895 1.00 72.69 101 TYR A CA 1
ATOM 830 C C . TYR A 1 101 ? 3.827 -10.332 -5.423 1.00 72.69 101 TYR A C 1
ATOM 832 O O . TYR A 1 101 ? 3.419 -9.994 -4.314 1.00 72.69 101 TYR A O 1
ATOM 840 N N . ILE A 1 102 ? 3.105 -11.124 -6.216 1.00 80.50 102 ILE A N 1
ATOM 841 C CA . ILE A 1 102 ? 1.761 -11.601 -5.863 1.00 80.50 102 ILE A CA 1
ATOM 842 C C . ILE A 1 102 ? 1.806 -12.542 -4.649 1.00 80.50 102 ILE A C 1
ATOM 844 O O . ILE A 1 102 ? 1.019 -12.391 -3.713 1.00 80.50 102 ILE A O 1
ATOM 848 N N . ALA A 1 103 ? 2.757 -13.483 -4.617 1.00 78.06 103 ALA A N 1
ATOM 849 C CA . ALA A 1 103 ? 2.945 -14.371 -3.470 1.00 78.06 103 ALA A CA 1
ATOM 850 C C . ALA A 1 103 ? 3.303 -13.598 -2.185 1.00 78.06 103 ALA A C 1
ATOM 852 O O . ALA A 1 103 ? 2.866 -13.981 -1.098 1.00 78.06 103 ALA A O 1
ATOM 853 N N . HIS A 1 104 ? 4.037 -12.484 -2.308 1.00 75.31 104 HIS A N 1
ATOM 854 C CA . HIS A 1 104 ? 4.369 -11.597 -1.191 1.00 75.31 104 HIS A CA 1
ATOM 855 C C . HIS A 1 104 ? 3.120 -10.982 -0.581 1.00 75.31 104 HIS A C 1
ATOM 857 O O . HIS A 1 104 ? 2.935 -11.050 0.635 1.00 75.31 104 HIS A O 1
ATOM 863 N N . PHE A 1 105 ? 2.230 -10.447 -1.411 1.00 81.00 105 PHE A N 1
ATOM 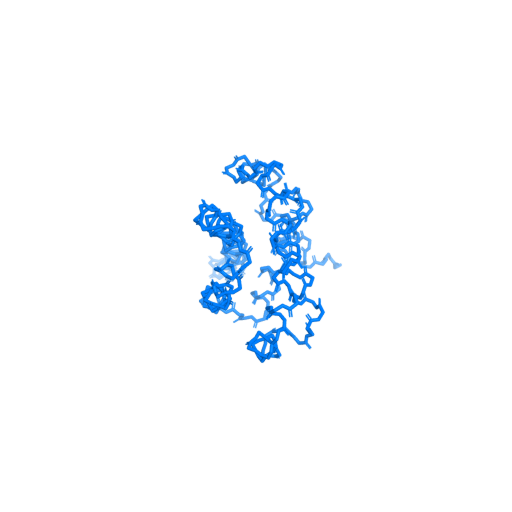864 C CA . PHE A 1 105 ? 0.981 -9.890 -0.917 1.00 81.00 105 PHE A CA 1
ATOM 865 C C . PHE A 1 105 ? 0.048 -10.932 -0.319 1.00 81.00 105 PHE A C 1
ATOM 867 O O . PHE A 1 105 ? -0.551 -10.661 0.718 1.00 81.00 105 PHE A O 1
ATOM 874 N N . SER A 1 106 ? -0.034 -12.130 -0.905 1.00 83.50 106 SER A N 1
ATOM 875 C CA . SER A 1 106 ? -0.813 -13.227 -0.318 1.00 83.50 106 SER A CA 1
ATOM 876 C C . SER A 1 106 ? -0.321 -13.556 1.090 1.00 83.50 106 SER A C 1
ATOM 878 O O . SER A 1 106 ? -1.113 -13.605 2.027 1.00 83.50 106 SER A O 1
ATOM 880 N N . LYS A 1 107 ? 0.998 -13.721 1.263 1.00 78.62 107 LYS A N 1
ATOM 881 C CA . LYS A 1 107 ? 1.577 -14.023 2.574 1.00 78.62 107 LYS A CA 1
ATOM 882 C C . LYS A 1 107 ? 1.369 -12.880 3.564 1.00 78.62 107 LYS A C 1
ATOM 884 O O . LYS A 1 107 ? 1.064 -13.127 4.726 1.00 78.62 107 LYS A O 1
ATOM 889 N N . TRP A 1 108 ? 1.531 -11.640 3.113 1.00 77.81 108 TRP A N 1
ATOM 890 C CA . TRP A 1 108 ? 1.306 -10.461 3.940 1.00 77.81 108 TRP A CA 1
ATOM 891 C C . TRP A 1 108 ? -0.151 -10.365 4.412 1.00 77.81 108 TRP A C 1
ATOM 893 O O . TRP A 1 108 ? -0.393 -10.153 5.596 1.00 77.81 108 TRP A O 1
ATOM 903 N N . LEU A 1 109 ? -1.123 -10.602 3.527 1.00 83.06 109 LEU A N 1
ATOM 904 C CA . LEU A 1 109 ? -2.548 -10.614 3.869 1.00 83.06 109 LEU A CA 1
ATOM 905 C C . LEU A 1 109 ? -2.890 -11.682 4.916 1.00 83.06 109 LEU A C 1
ATOM 907 O O . LEU A 1 109 ? -3.615 -11.383 5.867 1.00 83.06 109 LEU A O 1
ATOM 911 N N . ASP A 1 110 ? -2.331 -12.888 4.791 1.00 84.38 110 ASP A N 1
ATOM 912 C CA . ASP A 1 110 ? -2.511 -13.949 5.789 1.00 84.38 110 ASP A CA 1
ATOM 913 C C . ASP A 1 110 ? -1.997 -13.519 7.171 1.00 84.38 110 ASP A C 1
ATOM 915 O O . ASP A 1 110 ? -2.654 -13.757 8.186 1.00 84.38 110 ASP A O 1
ATOM 919 N N . LEU A 1 111 ? -0.841 -12.845 7.213 1.00 79.38 111 LEU A N 1
ATOM 920 C CA . LEU A 1 111 ? -0.252 -12.326 8.452 1.00 79.38 111 LEU A CA 1
ATOM 921 C C . LEU A 1 111 ? -1.069 -11.177 9.057 1.00 79.38 111 LEU A C 1
ATOM 923 O O . LEU A 1 111 ? -1.121 -11.043 10.277 1.00 79.38 111 LEU A O 1
ATOM 927 N N . MET A 1 112 ? -1.730 -10.370 8.226 1.00 80.00 112 MET A N 1
ATOM 928 C CA . MET A 1 112 ? -2.584 -9.266 8.670 1.00 80.00 112 MET A CA 1
ATOM 929 C C . MET A 1 112 ? -3.923 -9.748 9.246 1.00 80.00 112 MET A C 1
ATOM 931 O O . MET A 1 112 ? -4.506 -9.069 10.091 1.00 80.00 112 MET A O 1
ATOM 935 N N . LEU A 1 113 ? -4.429 -10.910 8.819 1.00 86.06 113 LEU A N 1
ATOM 936 C CA . LEU A 1 113 ? -5.787 -11.354 9.148 1.00 86.06 113 LEU A CA 1
ATOM 937 C C . LEU A 1 113 ? -6.020 -11.549 10.655 1.00 86.06 113 LEU A C 1
ATOM 939 O O . LEU A 1 113 ? -7.085 -11.186 11.154 1.00 86.06 113 LEU A O 1
ATOM 943 N N . GLY A 1 114 ? -5.045 -12.115 11.372 1.00 86.00 114 GLY A N 1
ATOM 944 C CA . GLY A 1 114 ? -5.109 -12.292 12.829 1.00 86.00 114 GLY A CA 1
ATOM 945 C C . GLY A 1 114 ? -5.208 -10.951 13.568 1.00 86.00 114 GLY A C 1
ATOM 946 O O . GLY A 1 114 ? -6.241 -10.687 14.183 1.00 86.00 114 GLY A O 1
ATOM 947 N N . PRO A 1 115 ? -4.210 -10.058 13.424 1.00 85.12 115 PRO A N 1
ATOM 948 C CA . PRO A 1 115 ? -4.228 -8.720 14.017 1.00 85.12 115 PRO A CA 1
ATOM 949 C C . PRO A 1 115 ? -5.485 -7.902 13.690 1.00 85.12 115 PRO A C 1
ATOM 951 O O . PRO A 1 115 ? -6.019 -7.218 14.561 1.00 85.12 115 PRO A O 1
ATOM 954 N N . ILE A 1 116 ? -6.001 -7.987 12.455 1.00 87.19 116 ILE A N 1
ATOM 955 C CA . ILE A 1 116 ? -7.254 -7.310 12.080 1.00 87.19 116 ILE A CA 1
ATOM 956 C C . ILE A 1 116 ? -8.423 -7.846 12.907 1.00 87.19 116 ILE A C 1
ATOM 958 O O . ILE A 1 116 ? -9.199 -7.051 13.427 1.00 87.19 116 ILE A O 1
ATOM 962 N N . LYS A 1 117 ? -8.559 -9.170 13.046 1.00 87.69 117 LYS A N 1
ATOM 963 C CA . LYS A 1 117 ? -9.642 -9.782 13.833 1.00 87.69 117 LYS A CA 1
ATOM 964 C C . LYS A 1 117 ? -9.554 -9.449 15.323 1.00 87.69 117 LYS A C 1
ATOM 966 O O . LYS A 1 117 ? -10.589 -9.387 15.974 1.00 87.69 117 LYS A O 1
ATOM 971 N N . GLU A 1 118 ? -8.347 -9.261 15.848 1.00 86.44 118 GLU A N 1
ATOM 972 C CA . GLU A 1 118 ? -8.124 -8.936 17.261 1.00 86.44 118 GLU A CA 1
ATOM 973 C C . GLU A 1 118 ? -8.433 -7.470 17.590 1.00 86.44 118 GLU A C 1
ATOM 975 O O . GLU A 1 118 ? -8.980 -7.178 18.651 1.00 86.44 118 GLU A O 1
ATOM 980 N N . ILE A 1 119 ? -8.079 -6.541 16.697 1.00 85.00 119 ILE A N 1
ATOM 981 C CA . ILE A 1 119 ? -8.134 -5.098 16.980 1.00 85.00 119 ILE A CA 1
ATOM 982 C C . ILE A 1 119 ? -9.402 -4.440 16.431 1.00 85.00 119 ILE A C 1
ATOM 984 O O . ILE A 1 119 ? -9.879 -3.445 16.986 1.00 85.00 119 ILE A O 1
ATOM 988 N N . ALA A 1 120 ? -9.924 -4.927 15.305 1.00 86.19 120 ALA A N 1
ATOM 989 C CA . ALA A 1 120 ? -11.034 -4.271 14.635 1.00 86.19 120 ALA A CA 1
ATOM 990 C C . ALA A 1 120 ? -12.389 -4.674 15.232 1.00 86.19 120 ALA A C 1
ATOM 992 O O . ALA A 1 120 ? -12.605 -5.847 15.540 1.00 86.19 120 ALA A O 1
ATOM 993 N N . PRO A 1 121 ? -13.357 -3.741 15.298 1.00 87.75 121 PRO A N 1
ATOM 994 C CA . PRO A 1 121 ? -14.744 -4.098 15.563 1.00 87.75 121 PRO A CA 1
ATOM 995 C C . PRO A 1 121 ? -15.238 -5.145 14.545 1.00 87.75 121 PRO A C 1
ATOM 997 O O . PRO A 1 121 ? -14.975 -4.978 13.346 1.00 87.75 121 PRO A O 1
ATOM 1000 N N . PRO A 1 122 ? -15.964 -6.201 14.968 1.00 89.12 122 PRO A N 1
ATOM 1001 C CA . PRO A 1 122 ? -16.389 -7.282 14.074 1.00 89.12 122 PRO A CA 1
ATOM 1002 C C . PRO A 1 122 ? -17.158 -6.807 12.834 1.00 89.12 122 PRO A C 1
ATOM 1004 O O . PRO A 1 122 ? -16.948 -7.326 11.739 1.00 89.12 122 PRO A O 1
ATOM 1007 N N . ASP A 1 123 ? -17.992 -5.772 12.972 1.00 90.62 123 ASP A N 1
ATOM 1008 C CA . ASP A 1 123 ? -18.770 -5.174 11.880 1.00 90.62 123 ASP A CA 1
ATOM 1009 C C . ASP A 1 123 ? -17.909 -4.388 10.873 1.00 90.62 123 ASP A C 1
ATOM 1011 O O . ASP A 1 123 ? -18.361 -4.065 9.773 1.00 90.62 123 ASP A O 1
ATOM 1015 N N . LYS A 1 124 ? -16.656 -4.082 11.225 1.00 88.31 124 LYS A N 1
ATOM 1016 C CA . LYS A 1 124 ? -15.717 -3.324 10.391 1.00 88.31 124 LYS A CA 1
ATOM 1017 C C . LYS A 1 124 ? -14.664 -4.185 9.703 1.00 88.31 124 LYS A C 1
ATOM 1019 O O . LYS A 1 124 ? -14.056 -3.706 8.745 1.00 88.31 124 LYS A O 1
ATOM 1024 N N . VAL A 1 125 ? -14.471 -5.438 10.120 1.00 89.62 125 VAL A N 1
ATOM 1025 C CA . VAL A 1 125 ? -13.443 -6.344 9.568 1.00 89.62 125 VAL A CA 1
ATOM 1026 C C . VAL A 1 125 ? -13.535 -6.444 8.043 1.00 89.62 125 VAL A C 1
ATOM 1028 O O . VAL A 1 125 ? -12.542 -6.224 7.351 1.00 89.62 125 VAL A O 1
ATOM 1031 N N . SER A 1 126 ? -14.728 -6.688 7.494 1.00 90.56 126 SER A N 1
ATOM 1032 C CA . SER A 1 126 ? -14.919 -6.798 6.040 1.00 90.56 126 SER A CA 1
ATOM 1033 C C . SER A 1 126 ? -14.570 -5.505 5.297 1.00 90.56 126 SER A C 1
ATOM 1035 O O . SER A 1 126 ? -13.974 -5.558 4.222 1.00 90.56 126 SER A O 1
ATOM 1037 N N . LYS A 1 127 ? -14.885 -4.338 5.881 1.00 88.81 127 LYS A N 1
ATOM 1038 C CA . LYS A 1 127 ? -14.537 -3.030 5.304 1.00 88.81 127 LYS A CA 1
ATOM 1039 C C . LYS A 1 127 ? -13.021 -2.824 5.294 1.00 88.81 127 LYS A C 1
ATOM 1041 O O . LYS A 1 127 ? -12.483 -2.391 4.281 1.00 88.81 127 LYS A O 1
ATOM 1046 N N . ILE A 1 128 ? -12.328 -3.177 6.379 1.00 88.00 128 ILE A N 1
ATOM 1047 C CA . ILE A 1 128 ? -10.860 -3.097 6.459 1.00 88.00 128 ILE A CA 1
ATOM 1048 C C . ILE A 1 128 ? -10.223 -3.978 5.389 1.00 88.00 128 ILE A C 1
ATOM 1050 O O . ILE A 1 128 ? -9.382 -3.502 4.630 1.00 88.00 128 ILE A O 1
ATOM 1054 N N . LEU A 1 129 ? -10.645 -5.242 5.299 1.00 88.56 129 LEU A N 1
ATOM 1055 C CA . LEU A 1 129 ? -10.109 -6.175 4.310 1.00 88.56 129 LEU A CA 1
ATOM 1056 C C . LEU A 1 129 ? -10.322 -5.649 2.889 1.00 88.56 129 LEU A C 1
ATOM 1058 O O . LEU A 1 129 ? -9.370 -5.610 2.116 1.00 88.56 129 LEU A O 1
ATOM 1062 N N . ALA A 1 130 ? -11.523 -5.167 2.559 1.00 88.56 130 ALA A N 1
ATOM 1063 C CA . ALA A 1 130 ? -11.803 -4.588 1.245 1.00 88.56 130 ALA A CA 1
ATOM 1064 C C . ALA A 1 130 ? -10.875 -3.405 0.911 1.00 88.56 130 ALA A C 1
ATOM 1066 O O . ALA A 1 130 ? -10.386 -3.300 -0.211 1.00 88.56 130 ALA A O 1
ATOM 1067 N N . LEU A 1 131 ? -10.597 -2.533 1.881 1.00 86.25 131 LEU A N 1
ATOM 1068 C CA . LEU A 1 131 ? -9.709 -1.383 1.699 1.00 86.25 131 LEU A CA 1
ATOM 1069 C C . LEU A 1 131 ? -8.233 -1.782 1.543 1.00 86.25 131 LEU A C 1
ATOM 1071 O O . LEU A 1 131 ? -7.521 -1.204 0.715 1.00 86.25 131 LEU A O 1
ATOM 1075 N N . LEU A 1 132 ? -7.784 -2.802 2.278 1.00 85.19 132 LEU A N 1
ATOM 1076 C CA . LEU A 1 132 ? -6.458 -3.396 2.095 1.00 85.19 132 LEU A CA 1
ATOM 1077 C C . LEU A 1 132 ? -6.318 -4.022 0.706 1.00 85.19 132 LEU A C 1
ATOM 1079 O O . LEU A 1 132 ? -5.347 -3.736 0.007 1.00 85.19 132 LEU A O 1
ATOM 1083 N N . PHE A 1 133 ? -7.309 -4.806 0.274 1.00 87.31 133 PHE A N 1
ATOM 1084 C CA . PHE A 1 133 ? -7.329 -5.395 -1.064 1.00 87.31 133 PHE A CA 1
ATOM 1085 C C . PHE A 1 133 ? -7.295 -4.327 -2.153 1.00 87.31 133 PHE A C 1
ATOM 1087 O O . PHE A 1 133 ? -6.472 -4.437 -3.053 1.00 87.31 133 PHE A O 1
ATOM 1094 N N . LYS A 1 134 ? -8.108 -3.266 -2.062 1.00 84.94 134 LYS A N 1
ATOM 1095 C CA . LYS A 1 134 ? -8.060 -2.152 -3.027 1.00 84.94 134 LYS A CA 1
ATOM 1096 C C . LYS A 1 134 ? -6.651 -1.559 -3.145 1.00 84.94 134 LYS A C 1
ATOM 1098 O O . LYS A 1 134 ? -6.175 -1.341 -4.254 1.00 84.94 134 LYS A O 1
ATOM 1103 N N . SER A 1 135 ? -5.985 -1.334 -2.012 1.00 82.81 135 SER A N 1
ATOM 1104 C CA . SER A 1 135 ? -4.649 -0.720 -1.972 1.00 82.81 135 SER A CA 1
ATOM 1105 C C . SER A 1 135 ? -3.579 -1.636 -2.574 1.00 82.81 135 SER A C 1
ATOM 1107 O O . SER A 1 135 ? -2.743 -1.188 -3.353 1.00 82.81 135 SER A O 1
AT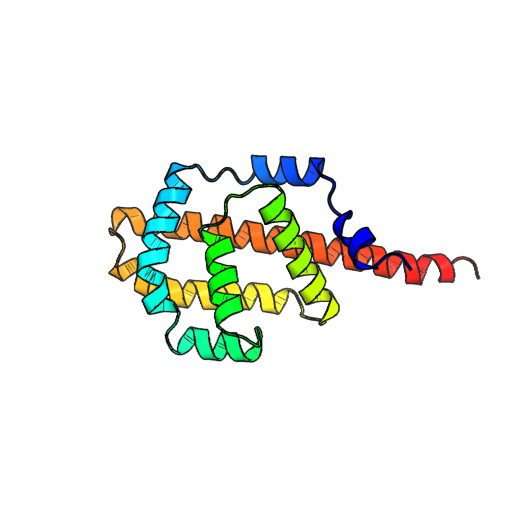OM 1109 N N . ILE A 1 136 ? -3.635 -2.932 -2.260 1.00 84.81 136 ILE A N 1
ATOM 1110 C CA . ILE A 1 136 ? -2.719 -3.944 -2.799 1.00 84.81 136 ILE A CA 1
ATOM 1111 C C . ILE A 1 136 ? -2.949 -4.173 -4.292 1.00 84.81 136 ILE A C 1
ATOM 1113 O O . ILE A 1 136 ? -1.993 -4.249 -5.055 1.00 84.81 136 ILE A O 1
ATOM 1117 N N . LEU A 1 137 ? -4.204 -4.288 -4.726 1.00 85.38 137 LEU A N 1
ATOM 1118 C CA . LEU A 1 137 ? -4.534 -4.544 -6.126 1.00 85.38 137 LEU A CA 1
ATOM 1119 C C . LEU A 1 137 ? -4.135 -3.370 -7.022 1.00 85.38 137 LEU A C 1
ATOM 1121 O O . LEU A 1 137 ? -3.631 -3.611 -8.114 1.00 85.38 137 LEU A O 1
ATOM 1125 N N . LEU A 1 138 ? -4.284 -2.129 -6.543 1.00 83.50 138 LEU A N 1
ATOM 1126 C CA . LEU A 1 138 ? -3.728 -0.949 -7.213 1.00 83.50 138 LEU A CA 1
ATOM 1127 C C . LEU A 1 138 ? -2.223 -1.097 -7.428 1.00 83.50 138 LEU A C 1
ATOM 1129 O O . LEU A 1 138 ? -1.706 -0.897 -8.520 1.00 83.50 138 LEU A O 1
ATOM 1133 N N . ASP A 1 139 ? -1.517 -1.447 -6.364 1.00 83.94 139 ASP A N 1
ATOM 1134 C CA . ASP A 1 139 ? -0.067 -1.524 -6.367 1.00 83.94 139 ASP A CA 1
ATOM 1135 C C . ASP A 1 139 ? 0.458 -2.674 -7.251 1.00 83.94 139 ASP A C 1
ATOM 1137 O O . ASP A 1 139 ? 1.422 -2.497 -7.998 1.00 83.94 139 ASP A O 1
ATOM 1141 N N . ILE A 1 140 ? -0.239 -3.817 -7.262 1.00 84.31 140 ILE A N 1
ATOM 1142 C CA . ILE A 1 140 ? -0.004 -4.916 -8.209 1.00 84.31 140 ILE A CA 1
ATOM 1143 C C . ILE A 1 140 ? -0.239 -4.453 -9.648 1.00 84.31 140 ILE A C 1
ATOM 1145 O O . ILE A 1 140 ? 0.624 -4.694 -10.491 1.00 84.31 140 ILE A O 1
ATOM 1149 N N . ALA A 1 141 ? -1.364 -3.791 -9.932 1.00 83.12 141 ALA A N 1
ATOM 1150 C CA . ALA A 1 141 ? -1.692 -3.322 -11.277 1.00 83.12 141 ALA A CA 1
ATOM 1151 C C . ALA A 1 141 ? -0.612 -2.369 -11.811 1.00 83.12 141 ALA A C 1
ATOM 1153 O O . ALA A 1 141 ? -0.047 -2.620 -12.873 1.00 83.12 141 ALA A O 1
ATOM 1154 N N . LEU A 1 142 ? -0.228 -1.363 -11.018 1.00 79.81 142 LEU A N 1
ATOM 1155 C CA . LEU A 1 142 ? 0.841 -0.420 -11.364 1.00 79.81 142 LEU A CA 1
ATOM 1156 C C . LEU A 1 142 ? 2.180 -1.120 -11.606 1.00 79.81 142 LEU A C 1
ATOM 1158 O O . LEU A 1 142 ? 2.906 -0.783 -12.542 1.00 79.81 142 LEU A O 1
ATOM 1162 N N . CYS A 1 143 ? 2.518 -2.101 -10.766 1.00 80.69 143 CYS A N 1
ATOM 1163 C CA . CYS A 1 143 ? 3.749 -2.864 -10.914 1.00 80.69 143 CYS A CA 1
ATOM 1164 C C . CYS A 1 143 ? 3.758 -3.666 -12.222 1.00 80.69 143 CYS A C 1
ATOM 1166 O O . CYS A 1 143 ? 4.738 -3.630 -12.967 1.00 80.69 143 CYS A O 1
ATOM 1168 N N . MET A 1 144 ? 2.650 -4.340 -12.532 1.00 82.19 144 MET A N 1
ATOM 1169 C CA . MET A 1 144 ? 2.505 -5.129 -13.753 1.00 82.19 144 MET A CA 1
ATOM 1170 C C . MET A 1 144 ? 2.534 -4.260 -15.012 1.00 82.19 144 MET A C 1
ATOM 1172 O O . MET A 1 144 ? 3.248 -4.604 -15.952 1.00 82.19 144 MET A O 1
ATOM 1176 N N . GLU A 1 145 ? 1.825 -3.129 -15.027 1.00 79.06 145 GLU A N 1
ATOM 1177 C CA . GLU A 1 145 ? 1.825 -2.190 -16.157 1.00 79.06 145 GLU A CA 1
ATOM 1178 C C . GLU A 1 145 ? 3.227 -1.630 -16.425 1.00 79.06 145 GLU A C 1
ATOM 1180 O O . GLU A 1 145 ? 3.705 -1.647 -17.564 1.00 79.06 145 GLU A O 1
ATOM 1185 N N . ALA A 1 146 ? 3.938 -1.219 -15.370 1.00 76.62 146 ALA A N 1
ATOM 1186 C CA . ALA A 1 146 ? 5.308 -0.733 -15.484 1.00 76.62 146 ALA A CA 1
ATOM 1187 C C . ALA A 1 146 ? 6.262 -1.811 -16.017 1.00 76.62 146 ALA A C 1
ATOM 1189 O O . ALA A 1 146 ? 7.033 -1.552 -16.944 1.00 76.62 146 ALA A O 1
ATOM 1190 N N . GLN A 1 147 ? 6.210 -3.029 -15.464 1.00 74.56 147 GLN A N 1
ATOM 1191 C CA . GLN A 1 147 ? 7.052 -4.133 -15.927 1.00 74.56 147 GLN A CA 1
ATOM 1192 C C . GLN A 1 147 ? 6.738 -4.509 -17.380 1.00 74.56 147 GLN A C 1
ATOM 1194 O O . GLN A 1 147 ? 7.658 -4.686 -18.179 1.00 74.56 147 GLN A O 1
ATOM 1199 N N . GLN A 1 148 ? 5.458 -4.578 -17.758 1.00 78.56 148 GLN A N 1
ATOM 1200 C CA . GLN A 1 148 ? 5.043 -4.868 -19.130 1.00 78.56 148 GLN A CA 1
ATOM 1201 C C . GLN A 1 148 ? 5.601 -3.839 -20.114 1.00 78.56 148 GLN A C 1
ATOM 1203 O O . GLN A 1 148 ? 6.160 -4.210 -21.147 1.00 78.56 148 GLN A O 1
ATOM 1208 N N . ALA A 1 149 ? 5.491 -2.554 -19.803 1.00 74.25 149 ALA A N 1
ATOM 1209 C CA . ALA A 1 149 ? 5.999 -1.512 -20.676 1.00 74.25 149 ALA A CA 1
ATOM 1210 C C . ALA A 1 149 ? 7.536 -1.493 -20.760 1.00 74.25 149 ALA A C 1
ATOM 1212 O O . ALA A 1 149 ? 8.082 -1.328 -21.853 1.00 74.25 149 ALA A O 1
ATOM 1213 N N . VAL A 1 150 ? 8.242 -1.761 -19.652 1.00 73.69 150 VAL A N 1
ATOM 1214 C CA . VAL A 1 150 ? 9.701 -1.978 -19.664 1.00 73.69 150 VAL A CA 1
ATOM 1215 C C . VAL A 1 150 ? 10.066 -3.138 -20.589 1.00 73.69 150 VAL A C 1
ATOM 1217 O O . VAL A 1 150 ? 10.978 -3.012 -21.411 1.00 73.69 150 VAL A O 1
ATOM 1220 N N . HIS A 1 151 ? 9.347 -4.261 -20.495 1.00 74.69 151 HIS A N 1
ATOM 1221 C CA . HIS A 1 151 ? 9.561 -5.404 -21.378 1.00 74.69 151 HIS A CA 1
ATOM 1222 C C . HIS A 1 151 ? 9.334 -5.028 -22.846 1.00 74.69 151 HIS A C 1
ATOM 1224 O O . HIS A 1 151 ? 10.178 -5.347 -23.683 1.00 74.69 151 HIS A O 1
ATOM 1230 N N . VAL A 1 152 ? 8.246 -4.321 -23.169 1.00 74.75 152 VAL A N 1
ATOM 1231 C CA . VAL A 1 152 ? 7.945 -3.865 -24.538 1.00 74.75 152 VAL A CA 1
ATOM 1232 C C . VAL A 1 152 ? 9.066 -2.982 -25.092 1.00 74.75 152 VAL A C 1
ATOM 1234 O O . VAL A 1 152 ? 9.533 -3.225 -26.206 1.00 74.75 152 VAL A O 1
ATOM 1237 N N . GLU A 1 153 ? 9.549 -2.004 -24.326 1.00 73.25 153 GLU A N 1
ATOM 1238 C CA . GLU A 1 153 ? 10.651 -1.135 -24.758 1.00 73.25 153 GLU A CA 1
ATOM 1239 C C . GLU A 1 153 ? 11.964 -1.901 -24.946 1.00 73.25 153 GLU A C 1
ATOM 1241 O O . GLU A 1 153 ? 12.695 -1.688 -25.920 1.00 73.25 153 GLU A O 1
ATOM 1246 N N . ARG A 1 154 ? 12.248 -2.869 -24.071 1.00 70.44 154 ARG A N 1
ATOM 1247 C CA . ARG A 1 154 ? 13.399 -3.764 -24.229 1.00 70.44 154 ARG A CA 1
ATOM 1248 C C . ARG A 1 154 ? 13.291 -4.603 -25.506 1.00 70.44 154 ARG A C 1
ATOM 1250 O O . ARG A 1 154 ? 14.274 -4.715 -26.236 1.00 70.44 154 ARG A O 1
ATOM 1257 N N . TYR A 1 155 ? 12.112 -5.147 -25.813 1.00 69.81 155 TYR A N 1
ATOM 1258 C CA . TYR A 1 155 ? 11.880 -5.916 -27.039 1.00 69.81 155 TYR A CA 1
ATOM 1259 C C . TYR A 1 155 ? 12.012 -5.067 -28.301 1.00 69.81 155 TYR A C 1
ATOM 1261 O O . TYR A 1 155 ? 12.639 -5.521 -29.255 1.00 69.81 155 TYR A O 1
ATOM 1269 N N . LYS A 1 156 ? 11.491 -3.833 -28.317 1.00 72.06 156 LYS A N 1
ATOM 1270 C CA . LYS A 1 156 ? 11.673 -2.906 -29.448 1.00 72.06 156 LYS A CA 1
ATOM 1271 C C . LYS A 1 156 ? 13.155 -2.693 -29.759 1.00 72.06 156 LYS A C 1
ATOM 1273 O O . LYS A 1 156 ? 13.556 -2.792 -30.915 1.00 72.06 156 LYS A O 1
ATOM 1278 N N . LYS A 1 157 ? 13.985 -2.491 -28.731 1.00 66.88 157 LYS A N 1
ATOM 1279 C CA . LYS A 1 157 ? 15.437 -2.303 -28.888 1.00 66.88 157 LYS A CA 1
ATOM 1280 C C . LYS A 1 157 ? 16.169 -3.540 -29.417 1.00 66.88 157 LYS A C 1
ATOM 1282 O O . LYS A 1 157 ? 17.209 -3.386 -30.042 1.00 66.88 157 LYS A O 1
ATOM 1287 N N . ILE A 1 158 ? 15.647 -4.745 -29.188 1.00 68.75 158 ILE A N 1
ATOM 1288 C CA . ILE A 1 158 ? 16.255 -5.999 -29.662 1.00 68.75 158 ILE A CA 1
ATOM 1289 C C . ILE A 1 158 ? 15.751 -6.364 -31.068 1.00 68.75 158 ILE A C 1
ATOM 1291 O O . ILE A 1 158 ? 16.534 -6.751 -31.930 1.00 68.75 158 ILE A O 1
ATOM 1295 N N . LEU A 1 159 ? 14.445 -6.236 -31.313 1.00 60.22 159 LEU A N 1
ATOM 1296 C CA . LEU A 1 159 ? 13.787 -6.755 -32.516 1.00 60.22 159 LEU A CA 1
ATOM 1297 C C . LEU A 1 159 ? 13.765 -5.768 -33.688 1.00 60.22 159 LEU A C 1
ATOM 1299 O O . LEU A 1 159 ? 13.724 -6.208 -34.834 1.00 60.22 159 LEU A O 1
ATOM 1303 N N . ILE A 1 160 ? 13.782 -4.454 -33.435 1.00 60.06 160 ILE A N 1
ATOM 1304 C CA . ILE A 1 160 ? 13.780 -3.448 -34.511 1.00 60.06 160 ILE A CA 1
ATOM 1305 C C . ILE A 1 160 ? 15.124 -3.432 -35.258 1.00 60.06 160 ILE A C 1
ATOM 1307 O O . ILE A 1 160 ? 15.097 -3.521 -36.485 1.00 60.06 160 ILE A O 1
ATOM 1311 N N . PRO A 1 161 ? 16.296 -3.419 -34.589 1.00 56.69 161 PRO A N 1
ATOM 1312 C CA . PRO A 1 161 ? 17.577 -3.492 -35.294 1.00 56.69 161 PRO A CA 1
ATOM 1313 C C . PRO A 1 161 ? 17.774 -4.822 -36.035 1.00 56.69 161 PRO A C 1
ATOM 1315 O O . PRO A 1 161 ? 18.345 -4.837 -37.119 1.00 56.69 161 PRO A O 1
ATOM 1318 N N . ALA A 1 162 ? 17.252 -5.927 -35.490 1.00 54.12 162 ALA A N 1
ATOM 1319 C CA . ALA A 1 162 ? 17.360 -7.263 -36.083 1.00 54.12 162 ALA A CA 1
ATOM 1320 C C . ALA A 1 162 ? 16.486 -7.478 -37.338 1.00 54.12 162 ALA A C 1
ATOM 1322 O O . ALA A 1 162 ? 16.663 -8.473 -38.028 1.00 54.12 162 ALA A O 1
ATOM 1323 N N . ARG A 1 163 ? 15.539 -6.575 -37.636 1.00 52.50 163 ARG A N 1
ATOM 1324 C CA . ARG A 1 163 ? 14.719 -6.595 -38.866 1.00 52.50 163 ARG A CA 1
ATOM 1325 C C . ARG A 1 163 ? 15.244 -5.677 -39.975 1.00 52.50 163 ARG A C 1
ATOM 1327 O O . ARG A 1 163 ? 14.661 -5.654 -41.053 1.00 52.50 163 ARG A O 1
ATOM 1334 N N . MET A 1 164 ? 16.284 -4.890 -39.697 1.00 52.59 164 MET A N 1
ATOM 1335 C CA . MET A 1 164 ? 16.922 -3.986 -40.665 1.00 52.59 164 MET A CA 1
ATOM 1336 C C . MET A 1 164 ? 18.278 -4.511 -41.174 1.00 52.59 164 MET A C 1
ATOM 1338 O O . MET A 1 164 ? 19.012 -3.764 -41.819 1.00 52.59 164 MET A O 1
ATOM 1342 N N . GLN A 1 165 ? 18.596 -5.774 -40.884 1.00 47.72 165 GLN A N 1
ATOM 1343 C CA . GLN A 1 165 ? 19.694 -6.553 -41.467 1.00 47.72 165 GLN A CA 1
ATOM 1344 C C . GLN A 1 165 ? 19.099 -7.689 -42.294 1.00 47.72 165 GLN A C 1
ATOM 1346 O O . GLN A 1 165 ? 19.707 -8.021 -43.332 1.00 47.72 165 GLN A O 1
#

Foldseek 3Di:
DPPPLVVLLPLQPPVNLVVLCVVLDDDPVNLVVLLVLCVQCVVVLLPDQVVVVCVVPPVDSVVVSVVVCCLRNNDSDPVSLSVLLSVLVVCVVVVNDLVVVVVSLVSSLVSVLVSLVVPPDPVCSVVNSVSSCSSSVSSSVSSVSSNVSVVVVVCCVVVVVVVVD

pLDDT: me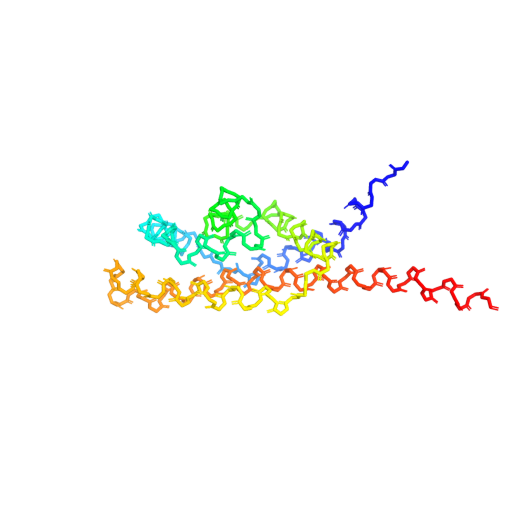an 72.8, std 11.8, range [33.19, 90.62]

Sequence (165 aa):
MGSETGDILNILSEKDLKEILKDFNISLEERAFLKEIFLRIEPLVLKDSLRDFCKAHFRNEDRLSTYFKELLLGDINLSYLHNRLSLAITHERLGISPRFYIAHFSKWLDLMLGPIKEIAPPDKVSKILALLFKSILLDIALCMEAQQAVHVERYKKILIPARMQ

Radius of gyration: 17.92 Å; chains: 1; bounding box: 43×26×59 Å